Protein AF-A0A3S5JGX4-F1 (afdb_monomer)

Mean predicted aligned error: 4.95 Å

Foldseek 3Di:
DFKWKQAQQRDIDGLQDPVLCVVVVDPDDSVCSRVCCQQPGQIWMWDDDPQFIEIEHEVVSHHPSRVVSVVVVCVVGGVHDYHYDYDDHD

Nearest PDB structures (foldseek):
  2fh3-assembly2_B  TM=4.582E-01  e=2.289E-01  Homo sapiens
  2q8w-assembly1_A  TM=5.633E-01  e=2.103E+00  unclassified
  6jeh-assembly1_B  TM=6.571E-01  e=3.600E+00  Homo sapiens
  1uwv-assembly1_A  TM=4.689E-01  e=1.228E+00  Escherichia coli K-12
  4cyy-assembly1_A  TM=3.346E-01  e=3.850E+00  Homo sapiens

Solvent-accessible surface area (backbone atoms only — not comparable to full-atom values): 4997 Å² total; per-residue (Å²): 121,60,43,35,30,26,33,49,82,34,51,81,40,62,53,83,39,69,64,61,44,62,76,64,68,52,90,58,55,82,85,49,44,54,60,49,38,15,71,73,64,17,18,34,37,45,34,44,52,100,81,23,29,42,38,38,34,16,74,94,48,59,31,69,48,19,50,54,45,49,52,53,53,40,67,74,74,28,84,85,32,81,45,82,46,70,49,82,84,128

Secondary structure (DSSP, 8-state):
-EEEEE-TTS-EEETT-HHHHHHTT--S-TTTHHHHHHHHH--EEEEEETTEEEEEE-GGG--HHHHHHHHHHHHHH-SS-EEEEEPPP-

Structure (mmCIF, N/CA/C/O backbone):
data_AF-A0A3S5JGX4-F1
#
_entry.id   AF-A0A3S5JGX4-F1
#
loop_
_atom_site.group_PDB
_atom_site.id
_atom_site.type_symbol
_atom_site.label_atom_id
_atom_site.label_alt_id
_atom_site.label_comp_id
_atom_site.label_asym_id
_atom_site.label_entity_id
_atom_site.label_seq_id
_atom_site.pdbx_PDB_ins_code
_atom_site.Cartn_x
_atom_site.Cartn_y
_atom_site.Cartn_z
_atom_site.occupancy
_atom_site.B_iso_or_equiv
_atom_site.auth_seq_id
_atom_site.auth_comp_id
_atom_site.auth_asym_id
_atom_site.auth_atom_id
_atom_site.pdbx_PDB_model_num
ATOM 1 N N . MET A 1 1 ? 3.145 9.998 11.612 1.00 61.84 1 MET A N 1
ATOM 2 C CA . MET A 1 1 ? 2.257 9.097 10.850 1.00 61.84 1 MET A CA 1
ATOM 3 C C . MET A 1 1 ? 3.029 7.822 10.618 1.00 61.84 1 MET A C 1
ATOM 5 O O . MET A 1 1 ? 4.139 7.913 10.110 1.00 61.84 1 MET A O 1
ATOM 9 N N . ASN A 1 2 ? 2.478 6.684 11.031 1.00 82.75 2 ASN A N 1
ATOM 10 C CA . ASN A 1 2 ? 3.056 5.383 10.704 1.00 82.75 2 ASN A CA 1
ATOM 11 C C . ASN A 1 2 ? 2.413 4.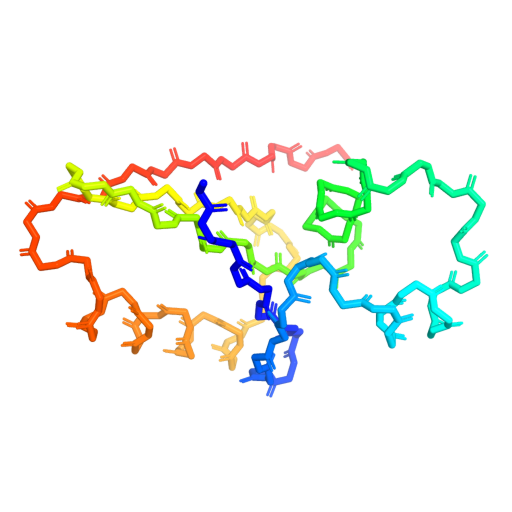926 9.397 1.00 82.75 2 ASN A C 1
ATOM 13 O O . ASN A 1 2 ? 1.189 4.985 9.272 1.00 82.75 2 ASN A O 1
ATOM 17 N N . SER A 1 3 ? 3.231 4.538 8.424 1.00 89.88 3 SER A N 1
ATOM 18 C CA . SER A 1 3 ? 2.760 4.103 7.112 1.00 89.88 3 SER A CA 1
ATOM 19 C C . SER A 1 3 ? 3.240 2.685 6.840 1.00 89.88 3 SER A C 1
ATOM 21 O O . SER A 1 3 ? 4.401 2.352 7.088 1.00 89.88 3 SER A O 1
ATOM 23 N N . GLN A 1 4 ? 2.326 1.850 6.365 1.00 94.19 4 GLN A N 1
ATOM 24 C CA . GLN A 1 4 ? 2.591 0.481 5.954 1.00 94.19 4 GLN A CA 1
ATOM 25 C C . GLN A 1 4 ? 2.438 0.377 4.441 1.00 94.19 4 GLN A C 1
ATOM 27 O O . GLN A 1 4 ? 1.572 1.013 3.844 1.00 94.19 4 GLN A O 1
ATOM 32 N N . LEU A 1 5 ? 3.274 -0.449 3.827 1.00 95.06 5 LEU A N 1
ATOM 33 C CA . LEU A 1 5 ? 3.206 -0.794 2.417 1.00 95.06 5 LEU A CA 1
ATOM 34 C C . LEU A 1 5 ? 2.807 -2.258 2.281 1.00 95.06 5 LEU A C 1
ATOM 36 O O . LEU A 1 5 ? 3.467 -3.134 2.833 1.00 95.06 5 LEU A O 1
ATOM 40 N N . VAL A 1 6 ? 1.753 -2.523 1.525 1.00 96.75 6 VAL A N 1
ATOM 41 C CA . VAL A 1 6 ? 1.360 -3.871 1.120 1.00 96.75 6 VAL A CA 1
ATOM 42 C C . VAL A 1 6 ? 1.891 -4.098 -0.285 1.00 96.75 6 VAL A C 1
ATOM 44 O O . VAL A 1 6 ? 1.601 -3.317 -1.191 1.00 96.75 6 VAL A O 1
ATOM 47 N N . ASP A 1 7 ? 2.703 -5.131 -0.472 1.00 95.69 7 ASP A N 1
ATOM 48 C CA . ASP A 1 7 ? 3.244 -5.466 -1.786 1.00 95.69 7 ASP A CA 1
ATOM 49 C C . ASP A 1 7 ? 2.248 -6.292 -2.630 1.00 95.69 7 ASP A C 1
ATOM 51 O O . ASP A 1 7 ? 1.206 -6.729 -2.125 1.00 95.69 7 ASP A O 1
ATOM 55 N N . PRO A 1 8 ? 2.531 -6.522 -3.926 1.00 95.50 8 PRO A N 1
ATOM 56 C CA . PRO A 1 8 ? 1.639 -7.280 -4.800 1.00 95.50 8 PRO A CA 1
ATOM 57 C C . PRO A 1 8 ? 1.351 -8.724 -4.368 1.00 95.50 8 PRO A C 1
ATOM 59 O O . PRO A 1 8 ? 0.403 -9.306 -4.891 1.00 95.50 8 PRO A O 1
ATOM 62 N N . THR A 1 9 ? 2.145 -9.306 -3.459 1.00 96.25 9 THR A N 1
ATOM 63 C CA . THR A 1 9 ? 1.937 -10.664 -2.927 1.00 96.25 9 THR A CA 1
ATOM 64 C C . THR A 1 9 ? 1.193 -10.660 -1.590 1.00 96.25 9 THR A C 1
ATOM 66 O O . THR A 1 9 ? 1.001 -11.713 -0.986 1.00 96.25 9 THR A O 1
ATOM 69 N N . GLY A 1 10 ? 0.756 -9.486 -1.124 1.00 95.75 10 GLY A N 1
ATOM 70 C CA . GLY A 1 10 ? 0.019 -9.326 0.124 1.00 95.75 10 GLY A CA 1
ATOM 71 C C . GLY A 1 10 ? 0.910 -9.270 1.363 1.00 95.75 10 GLY A C 1
ATOM 72 O O . GLY A 1 10 ? 0.389 -9.348 2.475 1.00 95.75 10 GLY A O 1
ATOM 73 N N . LYS A 1 11 ? 2.234 -9.128 1.221 1.00 95.62 11 LYS A N 1
ATOM 74 C CA . LYS A 1 11 ? 3.134 -8.963 2.366 1.00 95.62 11 LYS A CA 1
ATOM 75 C C . LYS A 1 11 ? 3.164 -7.505 2.820 1.00 95.62 11 LYS A C 1
ATOM 77 O O . LYS A 1 11 ? 3.243 -6.580 2.013 1.00 95.62 11 LYS A O 1
ATOM 82 N N . VAL A 1 12 ? 3.140 -7.320 4.139 1.00 94.75 12 VAL A N 1
ATOM 83 C CA . VAL A 1 12 ? 3.159 -6.007 4.792 1.00 94.75 12 VAL A CA 1
ATOM 84 C C . VAL A 1 12 ? 4.587 -5.603 5.143 1.00 94.75 12 VAL A C 1
ATOM 86 O O . VAL A 1 12 ? 5.368 -6.391 5.680 1.00 94.75 12 VAL A O 1
ATOM 89 N N . TRP A 1 13 ? 4.906 -4.347 4.865 1.00 93.50 13 TRP A N 1
ATOM 90 C CA . TRP A 1 13 ? 6.197 -3.725 5.103 1.00 93.50 13 TRP A CA 1
ATOM 91 C C . TRP A 1 13 ? 6.021 -2.411 5.859 1.00 93.50 13 TRP A C 1
ATOM 93 O O . TRP A 1 13 ? 5.060 -1.679 5.633 1.00 93.50 13 TRP A O 1
ATOM 103 N N . ASP A 1 14 ? 6.986 -2.064 6.707 1.00 90.62 14 ASP A N 1
ATOM 104 C CA . ASP A 1 14 ? 7.118 -0.689 7.189 1.00 90.62 14 ASP A CA 1
ATOM 105 C C . ASP A 1 14 ? 7.632 0.183 6.030 1.00 90.62 14 ASP A C 1
ATOM 107 O O . ASP A 1 14 ? 8.681 -0.112 5.439 1.00 90.62 14 ASP A O 1
ATOM 111 N N . ALA A 1 15 ? 6.890 1.243 5.696 1.00 85.94 15 ALA A N 1
ATOM 112 C CA . ALA A 1 15 ? 7.206 2.136 4.582 1.00 85.94 15 ALA A CA 1
ATOM 113 C C . ALA A 1 15 ? 8.554 2.863 4.753 1.00 85.94 15 ALA A C 1
ATOM 115 O O . ALA A 1 15 ? 9.191 3.234 3.768 1.00 85.94 15 ALA A O 1
ATOM 116 N N . GLY A 1 16 ? 9.013 3.038 5.995 1.00 78.69 16 GLY A N 1
ATOM 117 C CA . GLY A 1 16 ? 10.319 3.591 6.341 1.00 78.69 16 GLY A CA 1
ATOM 118 C C . GLY A 1 16 ? 11.449 2.558 6.394 1.00 78.69 16 GLY A C 1
ATOM 119 O O . GLY A 1 16 ? 12.603 2.946 6.601 1.00 78.69 16 GLY A O 1
ATOM 120 N N . SER A 1 17 ? 11.163 1.262 6.208 1.00 79.75 17 SER A N 1
ATOM 121 C CA . SER A 1 17 ? 12.153 0.199 6.407 1.00 79.75 17 SER A CA 1
ATOM 122 C C . SER A 1 17 ? 13.371 0.326 5.483 1.00 79.75 17 SER A C 1
ATOM 124 O O . SER A 1 17 ? 13.273 0.515 4.267 1.00 79.75 17 SER A O 1
ATOM 126 N N . GLY A 1 18 ? 14.562 0.146 6.064 1.00 78.62 18 GLY A N 1
ATOM 127 C CA . GLY A 1 18 ? 15.815 0.068 5.307 1.00 78.62 18 GLY A CA 1
ATOM 128 C C . GLY A 1 18 ? 15.840 -1.097 4.311 1.00 78.62 18 GLY A C 1
ATOM 129 O O . GLY A 1 18 ? 16.481 -1.009 3.266 1.00 78.62 18 GLY A O 1
ATOM 130 N N . GLN A 1 19 ? 15.094 -2.166 4.598 1.00 83.00 19 GLN A N 1
ATOM 131 C CA . GLN A 1 19 ? 15.026 -3.358 3.759 1.00 83.00 19 GLN A CA 1
ATOM 132 C C . GLN A 1 19 ? 14.392 -3.081 2.392 1.00 83.00 19 GLN A C 1
ATOM 134 O O . GLN A 1 19 ? 14.960 -3.494 1.380 1.00 83.00 19 GLN A O 1
ATOM 139 N N . LEU A 1 20 ? 13.281 -2.336 2.341 1.00 83.19 20 LEU A N 1
ATOM 140 C CA . LEU A 1 20 ? 12.670 -1.939 1.069 1.00 83.19 20 LEU 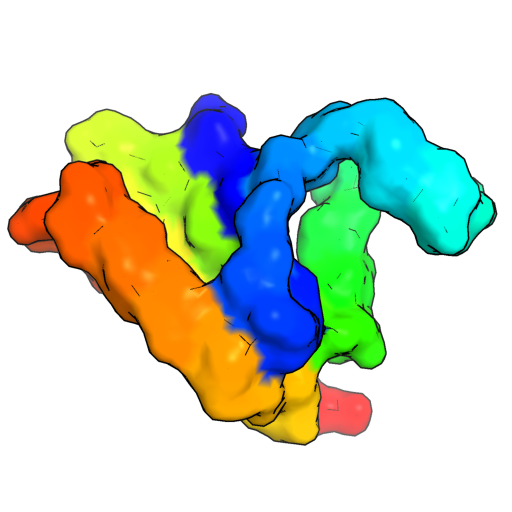A CA 1
ATOM 141 C C . LEU A 1 20 ? 13.648 -1.121 0.217 1.00 83.19 20 LEU A C 1
ATOM 143 O O . LEU A 1 20 ? 13.791 -1.362 -0.977 1.00 83.19 20 LEU A O 1
ATOM 147 N N . ARG A 1 21 ? 14.403 -0.204 0.828 1.00 79.31 21 ARG A N 1
ATOM 148 C CA . ARG A 1 21 ? 15.392 0.609 0.097 1.00 79.31 21 ARG A CA 1
ATOM 149 C C . ARG A 1 21 ? 16.471 -0.235 -0.561 1.00 79.31 21 ARG A C 1
ATOM 151 O O . ARG A 1 21 ? 16.815 0.012 -1.715 1.00 79.31 21 ARG A O 1
ATOM 158 N N . MET A 1 22 ? 16.996 -1.213 0.177 1.00 82.44 22 MET A N 1
ATOM 159 C CA . MET A 1 22 ? 18.012 -2.122 -0.347 1.00 82.44 22 MET A CA 1
ATOM 160 C C . MET A 1 22 ? 17.453 -2.967 -1.490 1.00 82.44 22 MET A C 1
ATOM 162 O O . MET A 1 22 ? 18.100 -3.063 -2.527 1.00 82.44 22 MET A O 1
ATOM 166 N N . MET A 1 23 ? 16.244 -3.518 -1.329 1.00 83.06 23 MET A N 1
ATOM 167 C CA . MET A 1 23 ? 15.596 -4.342 -2.355 1.00 83.06 23 MET A CA 1
ATOM 168 C C . MET A 1 23 ? 15.400 -3.602 -3.679 1.00 83.06 23 MET A C 1
ATOM 170 O O . ME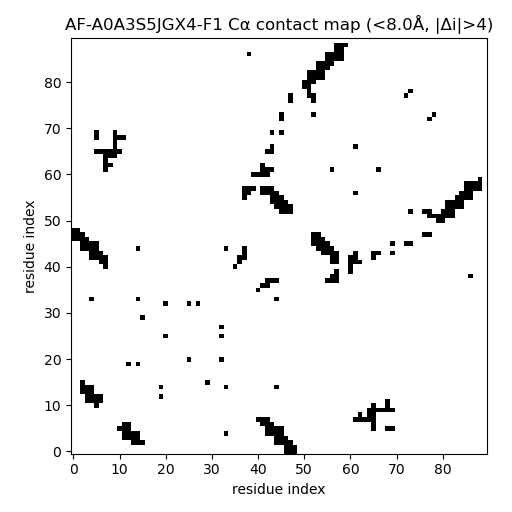T A 1 23 ? 15.603 -4.183 -4.740 1.00 83.06 23 MET A O 1
ATOM 174 N N . PHE A 1 24 ? 15.026 -2.324 -3.627 1.00 79.94 24 PHE A N 1
ATOM 175 C CA . PHE A 1 24 ? 14.762 -1.532 -4.828 1.00 79.94 24 PHE A CA 1
ATOM 176 C C . PHE A 1 24 ? 15.989 -0.778 -5.354 1.00 79.94 24 PHE A C 1
ATOM 178 O O . PHE A 1 24 ? 15.854 -0.003 -6.299 1.00 79.94 24 PHE A O 1
ATOM 185 N N . HIS A 1 25 ? 17.173 -0.973 -4.750 1.00 71.62 25 HIS A N 1
ATOM 186 C CA . HIS A 1 25 ? 18.397 -0.214 -5.049 1.00 71.62 25 HIS A CA 1
ATOM 187 C C . HIS A 1 25 ? 18.131 1.293 -5.204 1.00 71.62 25 HIS A C 1
ATOM 189 O O . HIS A 1 25 ? 18.709 1.974 -6.057 1.00 71.62 25 HIS A O 1
ATOM 195 N N . ALA A 1 26 ? 17.183 1.806 -4.418 1.00 63.94 26 ALA A N 1
ATOM 196 C CA . ALA A 1 26 ? 16.546 3.066 -4.729 1.00 63.94 26 ALA A CA 1
ATOM 197 C C . ALA A 1 26 ? 17.526 4.213 -4.454 1.00 63.94 26 ALA A C 1
ATOM 199 O O . ALA A 1 26 ? 17.834 4.516 -3.306 1.00 63.94 26 ALA A O 1
ATOM 200 N N . ARG A 1 27 ? 17.970 4.897 -5.518 1.00 64.44 27 ARG A N 1
ATOM 201 C CA . ARG A 1 27 ? 18.578 6.243 -5.432 1.00 64.44 27 ARG A CA 1
ATOM 202 C C . ARG A 1 27 ? 17.537 7.334 -5.145 1.00 64.44 27 ARG A C 1
ATOM 204 O O . ARG A 1 27 ? 17.850 8.516 -5.199 1.00 64.44 27 ARG A O 1
ATOM 211 N N . ILE A 1 28 ? 16.292 6.925 -4.924 1.00 67.00 28 ILE A N 1
ATOM 212 C CA . ILE A 1 28 ? 15.155 7.788 -4.643 1.00 67.00 28 ILE A CA 1
ATOM 213 C C . ILE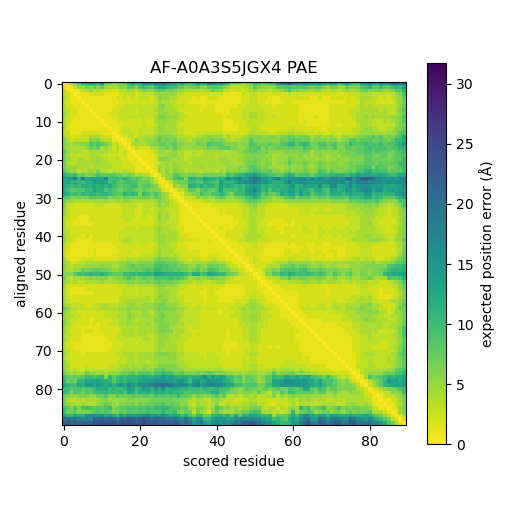 A 1 28 ? 15.237 8.208 -3.181 1.00 67.00 28 ILE A C 1
ATOM 215 O O . ILE A 1 28 ? 15.542 7.390 -2.307 1.00 67.00 28 ILE A O 1
ATOM 219 N N . ASP A 1 29 ? 14.946 9.481 -2.925 1.00 71.06 29 ASP A N 1
ATOM 220 C CA . ASP A 1 29 ? 14.869 9.993 -1.568 1.00 71.06 29 ASP A CA 1
ATOM 221 C C . ASP A 1 29 ? 13.930 9.151 -0.706 1.00 71.06 29 ASP A C 1
ATOM 223 O O . ASP A 1 29 ? 12.853 8.718 -1.118 1.00 71.06 29 ASP A O 1
ATOM 227 N N . SER A 1 30 ? 14.353 8.975 0.541 1.00 67.12 30 SER A N 1
ATOM 228 C CA . SER A 1 30 ? 13.632 8.319 1.631 1.00 67.12 30 SER A CA 1
ATOM 229 C C . SER A 1 30 ? 12.120 8.529 1.630 1.00 67.12 30 SER A C 1
ATOM 231 O O . SER A 1 30 ? 11.360 7.593 1.854 1.00 67.12 30 SER A O 1
ATOM 233 N N . SER A 1 31 ? 11.705 9.776 1.423 1.00 75.25 31 SER A N 1
ATOM 234 C CA . SER A 1 31 ? 10.319 10.229 1.487 1.00 75.25 31 SER A CA 1
ATOM 235 C C . SER A 1 31 ? 9.526 9.938 0.214 1.00 75.25 31 SER A C 1
ATOM 237 O O . SER A 1 31 ? 8.303 9.889 0.272 1.00 75.25 31 SER A O 1
ATOM 239 N N . ALA A 1 32 ? 10.197 9.735 -0.921 1.00 83.44 32 ALA A N 1
ATOM 240 C CA . ALA A 1 32 ? 9.573 9.495 -2.218 1.00 83.44 32 ALA A CA 1
ATOM 241 C C . ALA A 1 32 ? 9.438 7.999 -2.554 1.00 83.44 32 ALA A C 1
ATOM 243 O O . ALA A 1 32 ? 8.712 7.643 -3.480 1.00 83.44 32 ALA A O 1
ATOM 244 N N . LEU A 1 33 ? 10.104 7.111 -1.804 1.00 86.69 33 LEU A N 1
ATOM 245 C CA . LEU A 1 33 ? 10.051 5.670 -2.052 1.00 86.69 33 LEU A CA 1
ATOM 246 C C . LEU A 1 33 ? 8.622 5.088 -1.969 1.00 86.69 33 LEU A C 1
ATOM 248 O O . LEU A 1 33 ? 8.252 4.386 -2.909 1.00 86.69 33 LEU A O 1
ATOM 252 N N . PRO A 1 34 ? 7.792 5.368 -0.941 1.00 89.06 34 PRO A N 1
ATOM 253 C CA . PRO A 1 34 ? 6.435 4.816 -0.883 1.00 89.06 34 PRO A CA 1
ATOM 254 C C . PRO A 1 34 ? 5.575 5.236 -2.081 1.00 89.06 34 PRO A C 1
ATOM 256 O O . PRO A 1 34 ? 4.974 4.385 -2.732 1.00 89.06 34 PRO A O 1
ATOM 259 N N . ASP A 1 35 ? 5.598 6.523 -2.440 1.00 89.88 35 ASP A N 1
ATOM 260 C CA . ASP A 1 35 ? 4.876 7.061 -3.602 1.00 89.88 35 ASP A CA 1
ATOM 261 C C . ASP A 1 35 ? 5.340 6.392 -4.910 1.00 89.88 35 ASP A C 1
ATOM 263 O O . ASP A 1 35 ? 4.517 5.946 -5.712 1.00 89.88 35 ASP A O 1
ATOM 267 N N . TYR A 1 36 ? 6.655 6.216 -5.092 1.00 89.00 36 TYR A N 1
ATOM 268 C CA . TYR A 1 36 ? 7.216 5.511 -6.244 1.00 89.00 3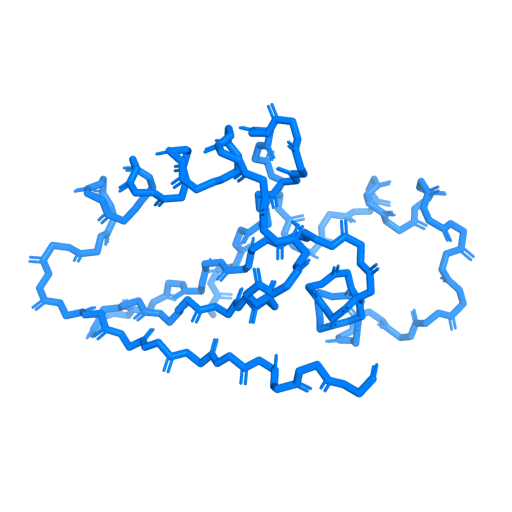6 TYR A CA 1
ATOM 269 C C . TYR A 1 36 ? 6.751 4.048 -6.328 1.00 89.00 36 TYR A C 1
ATOM 271 O O . TYR A 1 36 ? 6.378 3.587 -7.412 1.00 89.00 36 TYR A O 1
ATOM 279 N N . LEU A 1 37 ? 6.755 3.321 -5.206 1.00 91.44 37 LEU A N 1
ATOM 280 C CA . LEU A 1 37 ? 6.332 1.920 -5.150 1.00 91.44 37 LEU A CA 1
ATOM 281 C C . LEU A 1 37 ? 4.841 1.764 -5.449 1.00 91.44 37 LEU A C 1
ATOM 283 O O . LEU A 1 37 ? 4.462 0.887 -6.230 1.00 91.44 37 LEU A O 1
ATOM 287 N N . VAL A 1 38 ? 4.003 2.644 -4.902 1.00 93.19 38 VAL A N 1
ATOM 288 C CA . VAL A 1 38 ? 2.562 2.633 -5.174 1.00 93.19 38 VAL A CA 1
ATOM 289 C C . VAL A 1 38 ? 2.282 2.917 -6.650 1.00 93.19 38 VAL A C 1
ATOM 291 O O . VAL A 1 38 ? 1.556 2.165 -7.302 1.00 93.19 38 VAL A O 1
ATOM 294 N N . ARG A 1 39 ? 2.903 3.960 -7.214 1.00 90.56 39 ARG A N 1
ATOM 295 C CA . ARG A 1 39 ? 2.684 4.363 -8.613 1.00 90.56 39 ARG A CA 1
ATOM 296 C C . ARG A 1 39 ? 3.157 3.326 -9.627 1.00 90.56 39 ARG A C 1
ATOM 298 O O . ARG A 1 39 ? 2.500 3.132 -10.648 1.00 90.56 39 ARG A O 1
ATOM 305 N N . ASN A 1 40 ? 4.302 2.689 -9.383 1.00 88.75 40 ASN A N 1
ATOM 306 C CA . ASN A 1 40 ? 5.003 1.923 -10.419 1.00 88.75 4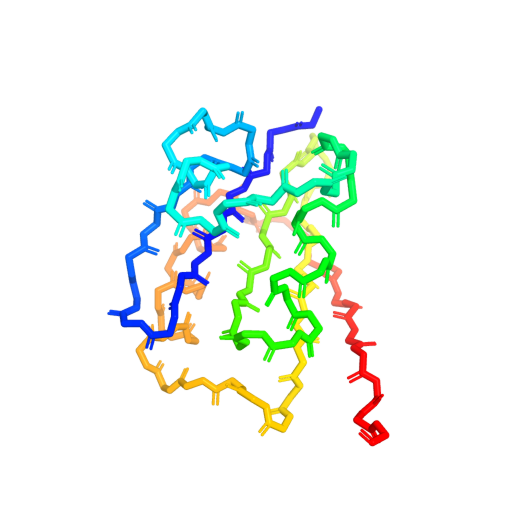0 ASN A CA 1
ATOM 307 C C . ASN A 1 40 ? 4.971 0.410 -10.193 1.00 88.75 40 ASN A C 1
ATOM 309 O O . ASN A 1 40 ? 4.946 -0.348 -11.163 1.00 88.75 40 ASN A O 1
ATOM 313 N N . HIS A 1 41 ? 4.927 -0.038 -8.938 1.00 90.19 41 HIS A N 1
ATOM 314 C CA . HIS A 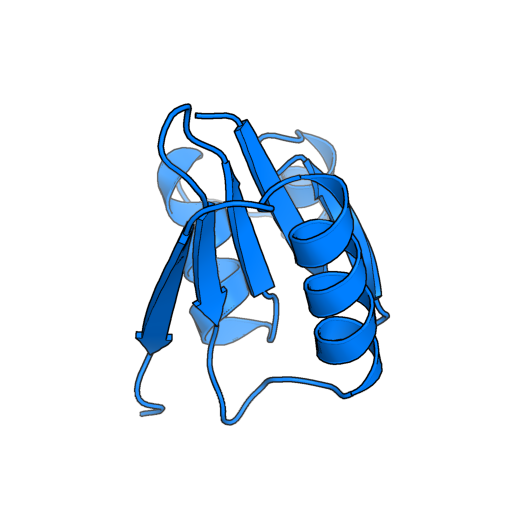1 41 ? 5.153 -1.442 -8.577 1.00 90.19 41 HIS A CA 1
ATOM 315 C C . HIS A 1 41 ? 3.904 -2.158 -8.050 1.00 90.19 41 HIS A C 1
ATOM 317 O O . HIS A 1 41 ? 3.986 -3.328 -7.699 1.00 90.19 41 HIS A O 1
ATOM 323 N N . GLY A 1 42 ? 2.743 -1.493 -8.030 1.00 92.00 42 GLY A N 1
ATOM 324 C CA . GLY A 1 42 ? 1.475 -2.109 -7.613 1.00 92.00 42 GLY A CA 1
ATOM 325 C C . GLY A 1 42 ? 1.352 -2.314 -6.105 1.00 92.00 42 GLY A C 1
ATOM 326 O O . GLY A 1 42 ? 0.566 -3.148 -5.665 1.00 92.00 42 GLY A O 1
ATOM 327 N N . TYR A 1 43 ? 2.135 -1.564 -5.329 1.00 95.06 43 TYR A N 1
ATOM 328 C CA . TYR A 1 43 ? 1.996 -1.508 -3.881 1.00 95.06 43 TYR A CA 1
ATOM 329 C C . TYR A 1 43 ? 0.758 -0.698 -3.487 1.00 95.06 43 TYR A C 1
ATOM 331 O O . TYR A 1 43 ? 0.303 0.175 -4.232 1.00 95.06 43 TYR A O 1
ATOM 339 N N . VAL A 1 44 ? 0.271 -0.939 -2.275 1.00 96.19 44 VAL A N 1
ATOM 340 C CA . VAL A 1 44 ? -0.704 -0.085 -1.593 1.00 96.19 44 VAL A CA 1
ATOM 341 C C . VAL A 1 44 ? -0.061 0.495 -0.347 1.00 96.19 44 VAL A C 1
ATOM 343 O O . VAL A 1 44 ? 0.540 -0.230 0.440 1.00 96.19 44 VAL A O 1
ATOM 346 N N . GLU A 1 45 ? -0.190 1.801 -0.154 1.00 95.38 45 GLU A N 1
ATOM 347 C CA . GLU A 1 45 ? 0.217 2.458 1.082 1.00 95.38 45 GLU A CA 1
ATOM 348 C C . GLU A 1 45 ? -0.997 2.664 1.987 1.00 95.38 45 GLU A C 1
ATOM 350 O O . GLU A 1 45 ? -2.005 3.220 1.554 1.00 95.38 45 GLU A O 1
ATOM 355 N N . VAL A 1 46 ? -0.880 2.277 3.255 1.00 94.19 46 VAL A N 1
ATOM 356 C CA . VAL A 1 46 ? -1.857 2.557 4.309 1.00 94.19 46 VAL A CA 1
ATOM 357 C C . VAL A 1 46 ? -1.180 3.422 5.367 1.00 94.19 46 VAL A C 1
ATOM 359 O O . VAL A 1 46 ? -0.346 2.958 6.143 1.00 94.19 46 VAL A O 1
ATOM 362 N N . SER A 1 47 ? -1.522 4.708 5.382 1.00 91.88 47 SER A N 1
ATOM 363 C CA . SER A 1 47 ? -1.047 5.675 6.370 1.00 91.88 47 SER A CA 1
ATOM 364 C C . SER A 1 47 ? -2.058 5.832 7.500 1.00 91.88 47 SER A C 1
ATOM 366 O O . SER A 1 47 ? -3.208 6.210 7.268 1.00 91.88 47 SER A O 1
ATOM 368 N N . HIS A 1 48 ? -1.596 5.621 8.731 1.00 86.44 48 HIS A N 1
ATOM 369 C CA . HIS A 1 48 ? -2.409 5.716 9.940 1.00 86.44 48 HIS A CA 1
ATOM 370 C C . HIS A 1 48 ? -2.252 7.082 10.609 1.00 86.44 48 HIS A C 1
ATOM 372 O O . HIS A 1 48 ? -1.138 7.593 10.803 1.00 86.44 48 HIS A O 1
ATOM 378 N N . SER A 1 49 ? -3.380 7.668 11.000 1.00 81.00 49 SER A N 1
ATOM 379 C CA . SER A 1 49 ? -3.457 8.892 11.797 1.00 81.00 49 SER A CA 1
ATOM 380 C C . SER A 1 49 ? -4.440 8.710 12.953 1.00 81.00 49 SER A C 1
ATOM 382 O O . SER A 1 49 ? -5.232 7.773 12.955 1.00 81.00 49 SER A O 1
ATOM 384 N N . GLN A 1 50 ? -4.430 9.629 13.921 1.00 76.12 50 GLN A N 1
ATOM 385 C CA . GLN A 1 50 ? -5.389 9.598 15.035 1.00 76.12 50 GLN A CA 1
ATOM 386 C C . GLN A 1 50 ? -6.856 9.683 14.577 1.00 76.12 50 GLN A C 1
ATOM 388 O O . GLN A 1 50 ? -7.733 9.238 15.300 1.00 76.12 50 GLN A O 1
ATOM 393 N N . ASN A 1 51 ? -7.115 10.221 13.380 1.00 74.06 51 ASN A N 1
ATOM 394 C CA . ASN A 1 51 ? -8.461 10.514 12.879 1.00 74.06 51 ASN A CA 1
ATOM 395 C C . ASN A 1 51 ? -8.894 9.578 11.738 1.00 74.06 51 ASN A C 1
ATOM 397 O O . ASN A 1 51 ? -9.802 9.913 10.974 1.00 74.06 51 ASN A O 1
ATOM 401 N N . GLY A 1 52 ? -8.205 8.446 11.576 1.00 83.88 52 GLY A N 1
ATOM 402 C CA . GLY A 1 52 ? -8.471 7.468 10.528 1.00 83.88 52 GLY A CA 1
ATOM 403 C C . GLY A 1 52 ? -7.275 7.221 9.620 1.00 83.88 52 GLY A C 1
ATOM 404 O O . GLY A 1 52 ? -6.132 7.570 9.942 1.00 83.88 52 GLY A O 1
ATOM 405 N N . CYS A 1 53 ? -7.554 6.622 8.468 1.00 88.75 53 CYS A N 1
ATOM 406 C CA . CYS A 1 53 ? -6.528 6.126 7.564 1.00 88.75 53 CYS A CA 1
ATOM 407 C C . CYS A 1 53 ? -6.618 6.725 6.174 1.00 88.75 53 CYS A C 1
ATOM 409 O O . CYS A 1 53 ? -7.694 7.047 5.670 1.00 88.75 53 CYS A O 1
ATOM 411 N N . LEU A 1 54 ? -5.453 6.845 5.553 1.00 91.25 54 LEU A N 1
ATOM 412 C CA . LEU A 1 54 ? -5.298 7.253 4.173 1.00 91.25 54 LEU A CA 1
ATOM 413 C C . LEU A 1 54 ? -4.702 6.090 3.391 1.00 91.25 54 LEU A C 1
ATOM 415 O O . LEU A 1 54 ? -3.606 5.633 3.707 1.00 91.25 54 LEU A O 1
ATOM 419 N N . VAL A 1 55 ? -5.420 5.640 2.370 1.00 93.38 55 VAL A N 1
ATOM 420 C CA . VAL A 1 55 ? -5.003 4.537 1.506 1.00 93.38 55 VAL A CA 1
ATOM 421 C C . VAL A 1 55 ? -4.610 5.107 0.151 1.00 93.38 55 VAL A C 1
ATOM 423 O O . VAL A 1 55 ? 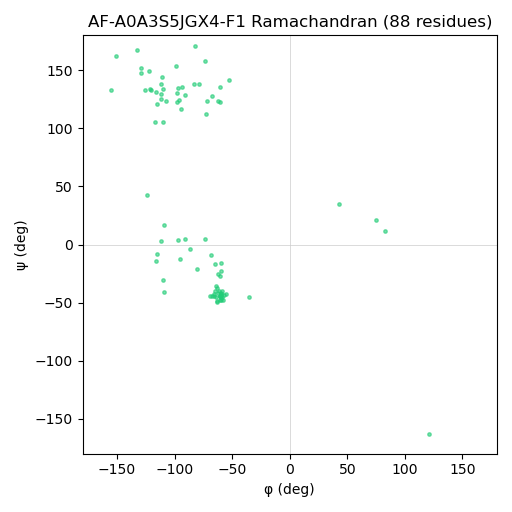-5.423 5.785 -0.481 1.00 93.38 55 VAL A O 1
ATOM 426 N N . ARG A 1 56 ? -3.378 4.841 -0.295 1.00 94.31 56 ARG A N 1
ATOM 427 C CA . ARG A 1 56 ? -2.886 5.219 -1.626 1.00 94.31 56 ARG A CA 1
ATOM 428 C C . ARG A 1 56 ? -2.651 3.989 -2.486 1.00 94.31 56 ARG A C 1
ATOM 430 O O . ARG A 1 56 ? -1.958 3.072 -2.055 1.00 94.31 56 ARG A O 1
ATOM 437 N N . PHE A 1 57 ? -3.182 3.978 -3.706 1.00 95.06 57 PHE A N 1
ATOM 438 C CA . PHE A 1 57 ? -3.007 2.856 -4.636 1.00 95.06 57 PHE A CA 1
ATOM 439 C C . PHE A 1 57 ? -3.046 3.286 -6.111 1.00 95.06 57 PHE A C 1
ATOM 441 O O . PHE A 1 57 ? -3.525 4.365 -6.450 1.00 95.06 57 PHE A O 1
ATOM 448 N N . ALA A 1 58 ? -2.547 2.438 -7.012 1.00 94.00 58 ALA A N 1
ATOM 449 C CA . ALA A 1 58 ? -2.696 2.600 -8.460 1.00 94.00 58 ALA A CA 1
ATOM 450 C C . ALA A 1 58 ? -3.657 1.515 -8.997 1.00 94.00 58 ALA A C 1
ATOM 452 O O . ALA A 1 58 ? -3.245 0.354 -9.091 1.00 94.00 58 ALA A O 1
ATOM 453 N N . PRO A 1 59 ? -4.920 1.839 -9.352 1.00 89.25 59 PRO A N 1
ATOM 454 C CA . PRO A 1 59 ? -5.954 0.841 -9.650 1.00 89.25 59 PRO A CA 1
ATOM 455 C C . PRO A 1 59 ? -5.549 -0.156 -10.742 1.00 89.25 59 PRO A C 1
ATOM 457 O O . PRO A 1 59 ? -5.730 -1.357 -10.578 1.00 89.25 59 PRO A O 1
ATOM 460 N N . GLY A 1 60 ? -4.913 0.321 -11.819 1.00 89.75 60 GLY A N 1
ATOM 461 C CA . GLY A 1 60 ? -4.461 -0.523 -12.934 1.00 89.75 60 GLY A CA 1
ATOM 462 C C . GLY A 1 60 ? -3.308 -1.480 -12.601 1.00 89.75 60 GLY A C 1
ATOM 463 O O . GLY A 1 60 ? -2.967 -2.335 -13.416 1.00 89.75 60 GLY A O 1
ATOM 464 N N . ARG A 1 61 ? -2.692 -1.351 -11.420 1.00 90.44 61 ARG A N 1
ATOM 465 C CA . ARG A 1 61 ? -1.579 -2.199 -10.961 1.00 90.44 61 ARG A CA 1
ATOM 466 C C . ARG A 1 61 ? -1.939 -3.045 -9.739 1.00 90.44 61 ARG A C 1
ATOM 468 O O . ARG A 1 61 ? -1.149 -3.910 -9.365 1.00 90.44 61 ARG A O 1
ATOM 475 N N . LEU A 1 62 ? -3.105 -2.814 -9.137 1.00 91.19 62 LEU A N 1
ATOM 476 C CA . LEU A 1 62 ? -3.529 -3.478 -7.912 1.00 91.19 62 LEU A CA 1
ATOM 477 C C . LEU A 1 62 ? -3.770 -4.975 -8.156 1.00 91.19 62 LEU A C 1
ATOM 479 O O . LEU A 1 62 ? -4.504 -5.367 -9.064 1.00 91.19 62 LEU A O 1
ATOM 483 N N . LYS A 1 63 ? -3.143 -5.819 -7.333 1.00 94.00 63 LYS A N 1
ATOM 484 C CA . LYS A 1 63 ? -3.345 -7.275 -7.331 1.00 94.00 63 LYS A CA 1
ATOM 485 C C . LYS A 1 63 ? -4.319 -7.684 -6.231 1.00 94.00 63 LYS A C 1
ATOM 487 O O . LYS A 1 63 ? -4.440 -6.994 -5.222 1.00 94.00 63 LYS A O 1
ATOM 492 N N . TYR A 1 64 ? -4.996 -8.814 -6.436 1.00 93.94 64 TYR A N 1
ATOM 493 C CA . TYR A 1 64 ? -6.028 -9.308 -5.522 1.00 93.94 64 TYR A CA 1
ATOM 494 C C . TYR A 1 64 ? -5.494 -9.526 -4.098 1.00 93.94 64 TYR A C 1
ATOM 496 O O . TYR A 1 64 ? -6.079 -9.011 -3.153 1.00 93.94 64 TYR A O 1
ATOM 504 N N . ASP A 1 65 ? -4.343 -10.187 -3.949 1.00 96.12 65 ASP A N 1
ATOM 505 C CA . ASP A 1 65 ? -3.753 -10.461 -2.628 1.00 96.12 65 ASP A CA 1
ATOM 506 C C . ASP A 1 65 ? -3.389 -9.169 -1.884 1.00 96.12 65 ASP A C 1
ATOM 508 O O . ASP A 1 65 ? -3.684 -9.007 -0.702 1.00 96.12 65 ASP A O 1
ATOM 512 N N . CYS A 1 66 ? -2.824 -8.199 -2.608 1.00 94.06 66 CYS A N 1
ATOM 513 C CA . CYS A 1 66 ? -2.522 -6.870 -2.084 1.00 94.06 66 CYS A CA 1
ATOM 514 C C . CYS A 1 66 ? -3.788 -6.151 -1.587 1.00 94.06 66 CYS A C 1
ATOM 516 O O . CYS A 1 66 ? -3.793 -5.557 -0.507 1.00 94.06 66 CYS A O 1
ATOM 518 N N . TYR A 1 67 ? -4.885 -6.246 -2.345 1.00 93.12 67 TYR A N 1
ATOM 519 C CA . TYR A 1 67 ? -6.180 -5.689 -1.960 1.00 93.12 67 TYR A CA 1
ATOM 520 C C . TYR A 1 67 ? -6.739 -6.348 -0.692 1.00 93.12 67 TYR A C 1
ATOM 522 O O . TYR A 1 67 ? -7.099 -5.638 0.245 1.00 93.12 67 TYR A O 1
ATOM 530 N N . VAL A 1 68 ? -6.767 -7.683 -0.623 1.00 95.81 68 VAL A N 1
ATOM 531 C CA . VAL A 1 68 ? -7.303 -8.418 0.536 1.00 95.81 68 VAL A CA 1
ATOM 532 C C . VAL A 1 68 ? -6.530 -8.077 1.810 1.00 95.81 68 VAL A C 1
ATOM 534 O O . VAL A 1 68 ? -7.141 -7.722 2.818 1.00 95.81 68 VAL A O 1
ATOM 537 N N . THR A 1 69 ? -5.194 -8.096 1.761 1.00 96.56 69 THR A N 1
ATOM 538 C CA . THR A 1 69 ? -4.371 -7.707 2.915 1.00 96.56 69 THR A CA 1
ATOM 539 C C . THR A 1 69 ? -4.612 -6.250 3.319 1.00 96.56 69 THR A C 1
ATOM 541 O O . THR A 1 69 ? -4.685 -5.944 4.509 1.00 96.56 69 THR A O 1
ATOM 544 N N . THR A 1 70 ? -4.769 -5.343 2.348 1.00 94.50 70 THR A N 1
ATOM 545 C CA . THR A 1 70 ? -5.067 -3.928 2.619 1.00 94.50 70 THR A CA 1
ATOM 546 C C . THR A 1 70 ? -6.372 -3.778 3.400 1.00 94.50 70 THR A C 1
ATOM 548 O O . THR A 1 70 ? -6.406 -3.031 4.376 1.00 94.50 70 THR A O 1
ATOM 551 N N . ILE A 1 71 ? -7.435 -4.491 3.011 1.00 92.31 71 ILE A N 1
ATOM 552 C CA . ILE A 1 71 ? -8.712 -4.458 3.738 1.00 92.31 71 ILE A CA 1
ATOM 553 C C . ILE A 1 71 ? -8.533 -4.952 5.177 1.00 92.31 71 ILE A C 1
ATOM 555 O O . ILE A 1 71 ? -8.985 -4.273 6.094 1.00 92.31 71 ILE A O 1
ATOM 559 N N . GLY A 1 72 ? -7.795 -6.046 5.389 1.00 92.25 72 GLY A N 1
ATOM 560 C CA . GLY A 1 72 ? -7.493 -6.540 6.737 1.00 92.25 72 GLY A CA 1
ATOM 561 C C . GLY A 1 72 ? -6.784 -5.500 7.617 1.00 92.25 72 GLY A C 1
ATOM 562 O O . GLY A 1 72 ? -7.186 -5.278 8.757 1.00 92.25 7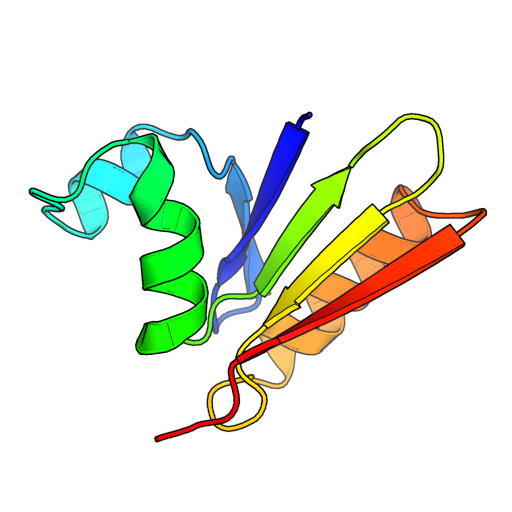2 GLY A O 1
ATOM 563 N N . LEU A 1 73 ? -5.791 -4.787 7.069 1.00 90.62 73 LEU A N 1
ATOM 564 C CA . LEU A 1 73 ? -5.107 -3.698 7.784 1.00 90.62 73 LEU A CA 1
ATOM 565 C C . LEU A 1 73 ? -6.042 -2.528 8.121 1.00 90.62 73 LEU A C 1
ATOM 567 O O . LEU A 1 73 ? -5.915 -1.916 9.184 1.00 90.62 73 LEU A O 1
ATOM 571 N N . ILE A 1 74 ? -6.974 -2.202 7.223 1.00 89.25 74 ILE A N 1
ATOM 572 C CA . ILE A 1 74 ? -7.972 -1.152 7.454 1.00 89.25 74 ILE A CA 1
ATOM 573 C C . ILE A 1 74 ? -8.935 -1.575 8.570 1.00 89.25 74 ILE A C 1
ATOM 575 O O . ILE A 1 74 ? -9.212 -0.785 9.469 1.00 89.25 74 ILE A O 1
ATOM 579 N N . GLU A 1 75 ? -9.421 -2.812 8.563 1.00 87.88 75 GLU A N 1
ATOM 580 C CA . GLU A 1 75 ? -10.327 -3.315 9.603 1.00 87.88 75 GLU A CA 1
ATOM 581 C C . GLU A 1 75 ? -9.664 -3.359 10.989 1.00 87.88 75 GLU A C 1
ATOM 583 O O . GLU A 1 75 ? -10.303 -3.054 12.003 1.00 87.88 75 GLU A O 1
ATOM 588 N N . GLU A 1 76 ? -8.369 -3.680 11.042 1.00 86.50 76 GLU A N 1
ATOM 589 C CA . GLU A 1 76 ? -7.605 -3.731 12.288 1.00 86.50 76 GLU A CA 1
ATOM 590 C C . GLU A 1 76 ? -7.385 -2.335 12.894 1.00 86.50 76 GLU A C 1
ATOM 592 O O . GLU A 1 76 ? -7.583 -2.136 14.099 1.00 86.50 76 GLU A O 1
ATOM 597 N N . HIS A 1 77 ? -7.014 -1.354 12.065 1.00 80.81 77 HIS A N 1
ATOM 598 C CA . HIS A 1 77 ? -6.456 -0.082 12.537 1.00 80.81 77 HIS A CA 1
ATOM 599 C C . HIS A 1 77 ? -7.304 1.165 12.231 1.00 80.81 77 HIS A C 1
ATOM 601 O O . HIS A 1 77 ? -7.071 2.216 12.826 1.00 80.81 77 HIS A O 1
ATOM 607 N N . CYS A 1 78 ? -8.301 1.081 11.346 1.00 73.81 78 CYS A N 1
ATOM 608 C CA . CYS A 1 78 ? -8.951 2.241 10.720 1.00 73.81 78 CYS A CA 1
ATOM 609 C C . CYS A 1 78 ? -10.473 2.275 10.929 1.00 73.81 78 CYS A C 1
ATOM 611 O O . CYS A 1 78 ? -11.231 2.577 10.007 1.00 73.81 78 CYS A O 1
ATOM 613 N N . LYS A 1 79 ? -10.930 1.974 12.149 1.00 68.31 79 LYS A N 1
ATOM 614 C CA . LYS A 1 79 ? -12.344 1.687 12.464 1.00 68.31 79 LYS A CA 1
ATOM 615 C C . LYS A 1 79 ? -13.329 2.848 12.275 1.00 68.31 79 LYS A C 1
ATOM 617 O O . LYS A 1 79 ? -14.529 2.603 12.230 1.00 68.31 79 LYS A O 1
ATOM 622 N N . GLU A 1 80 ? -12.855 4.091 12.176 1.00 69.38 80 GLU A N 1
ATOM 623 C CA . GLU A 1 80 ? -13.734 5.272 12.187 1.00 69.38 80 GLU A CA 1
ATOM 624 C C . GLU A 1 80 ? -13.842 5.997 10.839 1.00 69.38 80 GLU A C 1
ATOM 626 O O . GLU A 1 80 ? -14.928 6.439 10.464 1.00 69.38 80 GLU A O 1
ATOM 631 N N . ARG A 1 81 ? -12.737 6.154 10.094 1.00 73.12 81 ARG A N 1
ATOM 632 C CA . ARG A 1 81 ? -12.730 6.939 8.850 1.00 73.12 81 ARG A CA 1
ATOM 633 C C . ARG A 1 81 ? -11.619 6.503 7.897 1.00 73.12 81 ARG A C 1
ATOM 635 O O . ARG A 1 81 ? -10.461 6.389 8.293 1.00 73.12 81 ARG A O 1
ATOM 642 N N . GLY A 1 82 ? -11.971 6.321 6.624 1.00 77.56 82 GLY A N 1
ATOM 643 C CA . GLY A 1 82 ? -11.039 6.008 5.540 1.00 77.56 82 GLY A CA 1
ATOM 644 C C . GLY A 1 82 ? -11.073 7.074 4.449 1.00 77.56 82 GLY A C 1
ATOM 645 O O . GLY A 1 82 ? -12.144 7.492 4.016 1.00 77.56 82 GLY A O 1
ATOM 646 N N . SER A 1 83 ? -9.899 7.519 4.012 1.00 85.19 83 SER A N 1
ATOM 647 C CA . SER A 1 83 ? -9.712 8.354 2.825 1.00 85.19 83 SER A CA 1
ATOM 648 C C . SER A 1 83 ? -8.977 7.553 1.760 1.00 85.19 83 SER A C 1
ATOM 650 O O . SER A 1 83 ? -8.011 6.853 2.065 1.00 85.19 83 SER A O 1
ATOM 652 N N . LEU A 1 84 ? -9.416 7.678 0.511 1.00 86.88 84 LEU A N 1
ATOM 653 C CA . LEU A 1 84 ? -8.797 7.021 -0.635 1.00 86.88 84 LEU A CA 1
ATOM 654 C C . LEU A 1 84 ? -8.115 8.067 -1.514 1.00 86.88 84 LEU A C 1
ATOM 656 O O . LEU A 1 84 ? -8.706 9.096 -1.834 1.00 86.88 84 LEU A O 1
ATOM 660 N N . VAL A 1 85 ? -6.883 7.781 -1.916 1.00 88.69 85 VAL A N 1
ATOM 661 C CA . VAL A 1 85 ? -6.155 8.511 -2.953 1.00 88.69 85 VAL A CA 1
ATOM 662 C C . VAL A 1 85 ? -5.698 7.490 -3.975 1.00 88.69 85 VAL A C 1
ATOM 664 O O . VAL A 1 85 ? -5.158 6.443 -3.622 1.00 88.69 85 VAL A O 1
ATOM 667 N N . TRP A 1 86 ? -5.901 7.786 -5.248 1.00 85.88 86 TRP A N 1
ATOM 668 C CA . TRP A 1 86 ? -5.412 6.925 -6.307 1.00 85.88 86 TRP A CA 1
ATOM 669 C C . TRP A 1 86 ? -4.626 7.718 -7.337 1.00 85.88 86 TRP A C 1
ATOM 671 O O . TRP A 1 86 ? -4.838 8.916 -7.527 1.00 85.88 86 TRP A O 1
ATOM 681 N N . TYR A 1 87 ? -3.686 7.032 -7.977 1.00 82.69 87 TYR A N 1
ATOM 682 C CA . TYR A 1 87 ? -2.977 7.559 -9.132 1.00 82.69 87 TYR A CA 1
ATOM 683 C C . TYR A 1 87 ? -3.698 7.077 -10.380 1.00 82.69 87 TYR A C 1
ATOM 685 O O . TYR A 1 87 ? -3.774 5.869 -10.625 1.00 82.69 87 TYR A O 1
ATOM 693 N N . ASP A 1 88 ? -4.234 8.017 -11.153 1.00 72.62 88 ASP A N 1
ATOM 694 C CA . ASP A 1 88 ? -4.748 7.708 -12.479 1.00 72.62 88 ASP A CA 1
ATOM 695 C C . ASP A 1 88 ? -3.578 7.200 -13.326 1.00 72.62 88 ASP A C 1
ATOM 697 O O . ASP A 1 88 ? -2.524 7.838 -13.412 1.00 72.62 88 ASP A O 1
ATOM 701 N N . GLY A 1 89 ? -3.728 5.991 -13.868 1.00 54.56 89 GLY A N 1
ATOM 702 C CA . GLY A 1 89 ? -2.707 5.389 -14.714 1.00 54.56 89 GLY A CA 1
ATOM 703 C C . GLY A 1 89 ? -2.480 6.261 -15.945 1.00 54.56 89 GLY A C 1
ATOM 704 O O . GLY A 1 89 ? -3.427 6.528 -16.682 1.00 54.56 89 GLY A O 1
ATOM 705 N N . GLN A 1 90 ? -1.237 6.692 -16.150 1.00 47.91 90 GLN A N 1
ATOM 706 C CA . GLN A 1 90 ? -0.732 7.048 -17.474 1.00 47.91 90 GLN A CA 1
ATOM 707 C C . GLN A 1 90 ? 0.006 5.845 -18.052 1.00 47.91 90 GLN A C 1
ATOM 709 O O . GLN A 1 90 ? 0.751 5.191 -17.280 1.00 47.91 90 GLN A O 1
#

Radius of gyration: 12.31 Å; Cα contacts (8 Å, |Δi|>4): 168; chains: 1; bounding box: 32×21×32 Å

pLDDT: mean 85.47, std 10.31, range [47.91, 96.75]

Sequence (90 aa):
MNSQLVDPTGKVWDAGSGQLRMMFHARIDSSALPDYLVRNHGYVEVSHSQNGCLVRFAPGRLKYDCYVTTIGLIEEHCKERGSLVWYDGQ